Protein AF-A0A957H1N9-F1 (afdb_monomer_lite)

Foldseek 3Di:
DKKKWKWFAAPPDQDPVRVCCQCPNDPPDHRVQCVQFAWPDDDVVQKDKFFANWWDQPLVRCVPPPPCVFFVVVRPPPDDTTGMMMMGIPPIDTDGSPGDPTDTPGMTDGDDDD

Structure (mmCIF, N/CA/C/O backbone):
data_AF-A0A957H1N9-F1
#
_entry.id   AF-A0A957H1N9-F1
#
loop_
_atom_site.group_PDB
_atom_site.id
_atom_site.type_symbol
_atom_site.label_atom_id
_atom_site.label_alt_id
_atom_site.label_comp_id
_atom_site.label_asym_id
_atom_site.label_entity_id
_atom_site.label_seq_id
_atom_site.pdbx_PDB_ins_code
_atom_site.Cartn_x
_atom_site.Cartn_y
_atom_site.Cartn_z
_atom_site.occupancy
_atom_site.B_iso_or_equiv
_atom_site.auth_seq_id
_atom_site.auth_comp_id
_atom_site.auth_asym_id
_atom_site.auth_atom_id
_atom_site.pdbx_PDB_model_num
ATOM 1 N N . MET A 1 1 ? 20.200 1.270 -2.251 1.00 77.12 1 MET A N 1
ATOM 2 C CA . MET A 1 1 ? 19.318 1.437 -3.426 1.00 77.12 1 MET A CA 1
ATOM 3 C C . MET A 1 1 ? 17.919 1.582 -2.876 1.00 77.12 1 MET A C 1
ATOM 5 O O . MET A 1 1 ? 17.594 0.746 -2.038 1.00 77.12 1 MET A O 1
ATOM 9 N N . PRO A 1 2 ? 17.161 2.608 -3.295 1.00 89.75 2 PRO A N 1
ATOM 10 C CA . PRO A 1 2 ? 15.838 2.868 -2.749 1.00 89.75 2 PRO A CA 1
ATOM 11 C C . PRO A 1 2 ? 14.937 1.648 -2.935 1.00 89.75 2 PRO A C 1
ATOM 13 O O . PRO A 1 2 ? 15.051 0.902 -3.918 1.00 89.75 2 PRO A O 1
ATOM 16 N N . ALA A 1 3 ? 14.076 1.424 -1.953 1.00 92.44 3 ALA A N 1
ATOM 17 C CA . ALA A 1 3 ? 13.143 0.318 -1.952 1.00 92.44 3 ALA A CA 1
ATOM 18 C C . ALA A 1 3 ? 11.781 0.754 -1.420 1.00 92.44 3 ALA A C 1
ATOM 20 O O . ALA A 1 3 ? 11.688 1.589 -0.521 1.00 92.44 3 ALA A O 1
ATOM 21 N N . VAL A 1 4 ? 10.742 0.120 -1.953 1.00 94.69 4 VAL A N 1
ATOM 22 C CA . VAL A 1 4 ? 9.366 0.249 -1.480 1.00 94.69 4 VAL A CA 1
ATOM 23 C C . VAL A 1 4 ? 8.850 -1.124 -1.078 1.00 94.69 4 VAL A C 1
ATOM 25 O O . VAL A 1 4 ? 9.055 -2.114 -1.782 1.00 94.69 4 VAL A O 1
ATOM 28 N N . ASN A 1 5 ? 8.203 -1.198 0.076 1.00 94.31 5 ASN A N 1
ATOM 29 C CA . ASN A 1 5 ? 7.471 -2.380 0.505 1.00 94.31 5 ASN A CA 1
ATOM 30 C C . ASN A 1 5 ? 5.987 -2.127 0.269 1.00 94.31 5 ASN A C 1
ATOM 32 O O . ASN A 1 5 ? 5.483 -1.075 0.662 1.00 94.31 5 ASN A O 1
ATOM 36 N N . ILE A 1 6 ? 5.299 -3.067 -0.375 1.00 95.00 6 ILE A N 1
ATOM 37 C CA . ILE A 1 6 ? 3.908 -2.872 -0.793 1.00 95.00 6 ILE A CA 1
ATOM 38 C C . ILE A 1 6 ? 3.006 -3.863 -0.069 1.00 95.00 6 ILE A C 1
ATOM 40 O O . ILE A 1 6 ? 3.227 -5.076 -0.107 1.00 95.00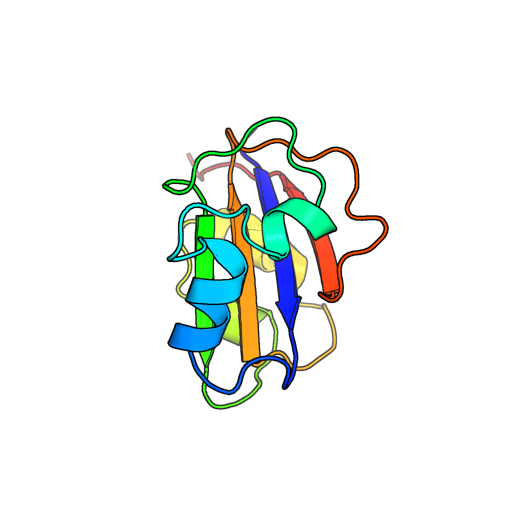 6 ILE A O 1
ATOM 44 N N . PHE A 1 7 ? 1.964 -3.329 0.554 1.00 95.75 7 PHE A N 1
ATOM 45 C CA . PHE A 1 7 ? 0.888 -4.083 1.178 1.00 95.75 7 PHE A CA 1
ATOM 46 C C . PHE A 1 7 ? -0.422 -3.745 0.483 1.00 95.75 7 PHE A C 1
ATOM 48 O O . PHE A 1 7 ? -0.685 -2.574 0.217 1.00 95.75 7 PHE A O 1
ATOM 55 N N . LEU A 1 8 ? -1.249 -4.750 0.219 1.00 96.38 8 LEU A N 1
ATOM 56 C CA . LEU A 1 8 ? -2.531 -4.586 -0.457 1.00 96.38 8 LEU A CA 1
ATOM 57 C C . LEU A 1 8 ? -3.682 -5.090 0.406 1.00 96.38 8 LEU A C 1
ATOM 59 O O . LEU A 1 8 ? -3.528 -6.012 1.211 1.00 96.38 8 LEU A O 1
ATOM 63 N N . ALA A 1 9 ? -4.857 -4.513 0.187 1.00 96.56 9 ALA A N 1
ATOM 64 C CA . ALA A 1 9 ? -6.107 -4.996 0.743 1.00 96.56 9 ALA A CA 1
ATOM 65 C C . ALA A 1 9 ? -7.191 -5.064 -0.336 1.00 96.56 9 ALA A C 1
ATOM 67 O O . ALA A 1 9 ? -7.154 -4.338 -1.329 1.00 96.56 9 ALA A O 1
ATOM 68 N N . HIS A 1 10 ? -8.153 -5.952 -0.107 1.00 95.62 10 HIS A N 1
ATOM 69 C CA . HIS A 1 10 ? -9.388 -6.039 -0.867 1.00 95.62 10 HIS A CA 1
ATOM 70 C C . HIS A 1 10 ? -10.552 -6.071 0.121 1.00 95.62 10 HIS A C 1
ATOM 72 O O . HIS A 1 10 ? -10.573 -6.929 1.005 1.00 95.62 10 HIS A O 1
ATOM 78 N N . GLN A 1 11 ? -11.486 -5.128 0.002 1.00 93.62 11 GLN A N 1
ATOM 79 C CA . GLN A 1 11 ? -12.711 -5.007 0.800 1.00 93.62 11 GLN A CA 1
ATOM 80 C C . GLN A 1 11 ? -12.483 -4.986 2.316 1.00 93.62 11 GLN A C 1
ATOM 82 O O . GLN A 1 11 ? -13.353 -5.347 3.108 1.00 93.62 11 GLN A O 1
ATOM 87 N N . ARG A 1 12 ? -11.294 -4.556 2.741 1.00 93.88 12 ARG A N 1
ATOM 88 C CA . ARG A 1 12 ? -10.932 -4.483 4.158 1.00 93.88 12 ARG A CA 1
ATOM 89 C C . ARG A 1 12 ? -11.362 -3.170 4.802 1.00 93.88 12 ARG A C 1
ATOM 91 O O . ARG A 1 12 ? -11.662 -3.139 5.995 1.00 93.88 12 ARG A O 1
ATOM 98 N N . PHE A 1 13 ? -11.310 -2.088 4.038 1.00 94.94 13 PHE A N 1
ATOM 99 C CA . PHE A 1 13 ? -11.584 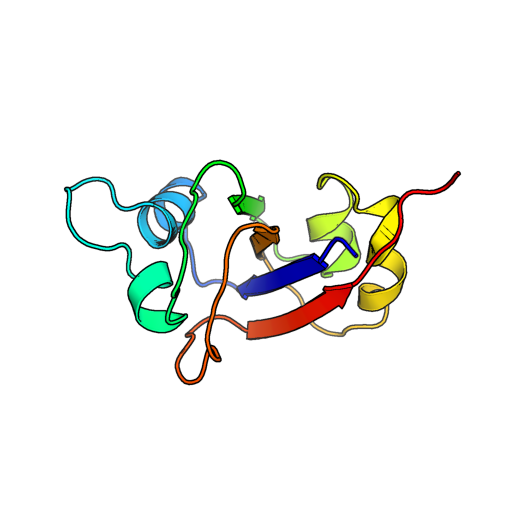-0.742 4.515 1.00 94.94 13 PHE A CA 1
ATOM 100 C C . PHE A 1 13 ? -12.825 -0.215 3.808 1.00 94.94 13 PHE A C 1
ATOM 102 O O . PHE A 1 13 ? -12.952 -0.337 2.595 1.00 94.94 13 PHE A O 1
ATOM 109 N N . ASP A 1 14 ? -13.733 0.382 4.570 1.00 94.00 14 ASP A N 1
ATOM 110 C CA . ASP A 1 14 ? -14.948 1.013 4.048 1.00 94.00 14 ASP A CA 1
ATOM 111 C C . ASP A 1 14 ? -14.702 2.445 3.542 1.00 94.00 14 ASP A C 1
ATOM 113 O O . ASP A 1 14 ? -15.567 3.053 2.914 1.00 94.00 14 ASP A O 1
ATOM 117 N N . SER A 1 15 ? -13.527 3.005 3.841 1.00 95.81 15 SER A N 1
ATOM 118 C CA . SER A 1 15 ? -13.189 4.397 3.580 1.00 95.81 15 SER A CA 1
ATOM 119 C C . SER A 1 15 ? -11.681 4.652 3.660 1.00 95.81 15 SER A C 1
ATOM 121 O O . SER A 1 15 ? -10.946 3.993 4.405 1.00 95.81 15 SER A O 1
ATOM 123 N N . ALA A 1 16 ? -11.228 5.709 2.979 1.00 94.75 16 ALA A N 1
ATOM 124 C CA . ALA A 1 16 ? -9.863 6.221 3.115 1.00 94.75 16 ALA A CA 1
ATOM 125 C C . ALA A 1 16 ? -9.538 6.626 4.566 1.00 94.75 16 ALA A C 1
ATOM 127 O O . ALA A 1 16 ? -8.410 6.462 5.028 1.00 94.75 16 ALA A O 1
ATOM 128 N N . THR A 1 17 ? -10.532 7.110 5.322 1.00 94.38 17 THR A N 1
ATOM 129 C CA . THR A 1 17 ? -10.377 7.439 6.746 1.00 94.38 17 THR A CA 1
ATOM 130 C C . THR A 1 17 ? -10.116 6.196 7.595 1.00 94.38 17 THR A C 1
ATOM 132 O O . THR A 1 17 ? -9.262 6.244 8.482 1.00 94.38 17 THR A O 1
ATOM 135 N N . ALA A 1 18 ? -10.805 5.080 7.336 1.00 93.69 18 ALA A N 1
ATOM 136 C CA . ALA A 1 18 ? -10.553 3.823 8.040 1.00 93.69 18 ALA A CA 1
ATOM 137 C C . ALA A 1 18 ? -9.143 3.287 7.754 1.00 93.69 18 ALA A C 1
ATOM 139 O O . ALA A 1 18 ? -8.438 2.905 8.691 1.00 93.69 18 ALA A O 1
ATOM 140 N N . LEU A 1 19 ? -8.700 3.341 6.492 1.00 95.12 19 LEU A N 1
ATOM 141 C CA . LEU A 1 19 ? -7.324 3.012 6.110 1.00 95.12 19 LEU A CA 1
ATOM 142 C C . LEU A 1 19 ? -6.311 3.911 6.835 1.00 95.12 19 LEU A C 1
ATOM 144 O O . LEU A 1 19 ? -5.365 3.418 7.441 1.00 95.12 19 LEU A O 1
ATOM 148 N N . ASN A 1 20 ? -6.527 5.227 6.840 1.00 93.88 20 ASN A N 1
ATOM 149 C CA . ASN A 1 20 ? -5.625 6.169 7.499 1.00 93.88 20 ASN A CA 1
ATOM 150 C C . ASN A 1 20 ? -5.496 5.890 9.010 1.00 93.88 20 ASN A C 1
ATOM 152 O O . ASN A 1 20 ? -4.382 5.806 9.528 1.00 93.88 20 ASN A O 1
ATOM 156 N N . ARG A 1 21 ? -6.615 5.644 9.707 1.00 92.44 21 ARG A N 1
ATOM 157 C CA . ARG A 1 21 ? -6.608 5.277 11.137 1.00 92.44 21 ARG A CA 1
ATOM 158 C C . ARG A 1 21 ? -5.871 3.970 11.400 1.00 92.44 21 ARG A C 1
ATOM 160 O O . ARG A 1 21 ? -5.193 3.851 12.419 1.00 92.44 21 ARG A O 1
ATOM 167 N N . PHE A 1 22 ? -6.000 3.003 10.495 1.00 92.44 22 PHE A N 1
ATOM 168 C CA . PHE A 1 22 ? -5.294 1.730 10.585 1.00 92.44 22 PHE A CA 1
ATOM 169 C C . PHE A 1 22 ? -3.767 1.899 10.505 1.00 92.44 22 PHE A C 1
ATOM 171 O O . PHE A 1 22 ? -3.054 1.171 11.200 1.00 92.44 22 PHE A O 1
ATOM 178 N N . VAL A 1 23 ? -3.282 2.867 9.715 1.00 92.50 23 VAL A N 1
ATOM 179 C CA . VAL A 1 23 ? -1.848 3.117 9.479 1.00 92.50 23 VAL A CA 1
ATOM 180 C C . VAL A 1 23 ? -1.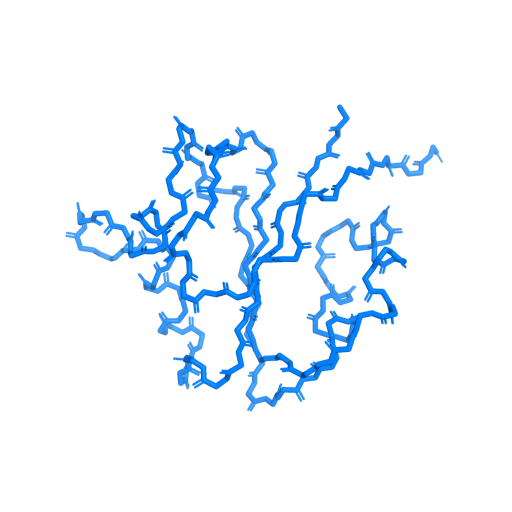210 4.063 10.491 1.00 92.50 23 VAL A C 1
ATOM 182 O O . VAL A 1 23 ? -0.128 3.759 10.985 1.00 92.50 23 VAL A O 1
ATOM 185 N N . PHE A 1 24 ? -1.850 5.189 10.811 1.00 90.38 24 PHE A N 1
ATOM 186 C CA . PHE A 1 24 ? -1.189 6.272 11.552 1.00 90.38 24 PHE A CA 1
ATOM 187 C C . PHE A 1 24 ? -1.633 6.418 13.005 1.00 90.38 24 PHE A C 1
ATOM 189 O O . PHE A 1 24 ? -0.896 7.008 13.785 1.00 90.38 24 PHE A O 1
ATOM 196 N N . SER A 1 25 ? -2.762 5.816 13.399 1.00 79.25 25 SER A N 1
ATOM 197 C CA . SER A 1 25 ? -3.416 6.031 14.698 1.00 79.25 25 SER A CA 1
ATOM 198 C C . SER A 1 25 ? -3.744 7.498 14.992 1.00 79.25 25 SER A C 1
ATOM 200 O O . SER A 1 25 ? -2.978 8.420 14.749 1.00 79.25 25 SER A O 1
ATOM 202 N N . THR A 1 26 ? -4.913 7.745 15.572 1.00 69.00 26 THR A N 1
ATOM 203 C CA .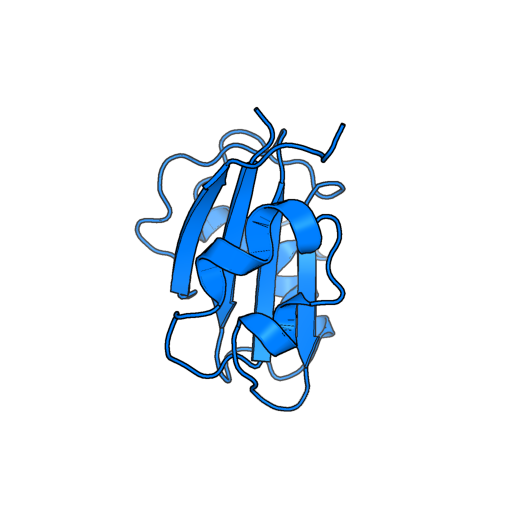 THR A 1 26 ? -5.357 9.110 15.904 1.00 69.00 26 THR A CA 1
ATOM 204 C C . THR A 1 26 ? -5.295 9.410 17.401 1.00 69.00 26 THR A C 1
ATOM 206 O O . THR A 1 26 ? -5.578 10.530 17.812 1.00 69.00 26 THR A O 1
ATOM 209 N N . ASN A 1 27 ? -4.946 8.416 18.230 1.00 71.25 27 ASN A N 1
ATOM 210 C CA . ASN A 1 27 ? -5.237 8.440 19.671 1.00 71.25 27 ASN A CA 1
ATOM 211 C C . ASN A 1 27 ? -3.996 8.186 20.550 1.00 71.25 27 ASN A C 1
ATOM 213 O O . ASN A 1 27 ? -4.130 7.754 21.693 1.00 71.25 27 ASN A O 1
ATOM 217 N N . GLY A 1 28 ? -2.785 8.360 20.011 1.00 61.69 28 GLY A N 1
ATOM 218 C CA . GLY A 1 28 ? -1.529 8.130 20.744 1.00 61.69 28 GLY A CA 1
ATOM 219 C C . GLY A 1 28 ? -1.202 6.658 21.047 1.00 61.69 28 GLY A C 1
ATOM 220 O O . GLY A 1 28 ? -0.164 6.374 21.634 1.00 61.69 28 GLY A O 1
ATOM 221 N N . GLN A 1 29 ? -2.056 5.716 20.639 1.00 71.19 29 GLN A N 1
ATOM 222 C CA . GLN A 1 29 ? -1.759 4.279 20.647 1.00 71.19 29 GLN A CA 1
ATOM 223 C C . GLN A 1 29 ? -1.021 3.883 19.362 1.00 71.19 29 GLN A C 1
ATOM 225 O O . GLN A 1 29 ? -1.281 4.500 18.329 1.00 71.19 29 GLN A O 1
ATOM 230 N N . PRO A 1 30 ? -0.155 2.855 19.361 1.00 71.88 30 PRO A N 1
ATOM 231 C CA . PRO A 1 30 ? 0.429 2.342 18.125 1.00 71.88 30 PRO A CA 1
ATOM 232 C C . PRO A 1 30 ? -0.668 1.923 17.143 1.00 71.88 30 PRO A C 1
ATOM 234 O O . PRO A 1 30 ? -1.619 1.234 17.519 1.00 71.88 30 PRO A O 1
ATOM 237 N N . ALA A 1 31 ? -0.553 2.344 15.885 1.00 85.00 31 ALA A N 1
ATOM 238 C CA . ALA A 1 31 ? -1.501 1.944 14.857 1.00 85.00 31 ALA A CA 1
ATOM 239 C C . ALA A 1 31 ? -1.446 0.428 14.638 1.00 85.00 31 ALA A C 1
ATOM 241 O O . ALA A 1 31 ? -0.387 -0.190 14.761 1.00 85.00 31 ALA A O 1
ATOM 242 N N . ARG A 1 32 ? -2.576 -0.184 14.274 1.00 88.25 32 ARG A N 1
ATOM 243 C CA . ARG A 1 32 ? -2.644 -1.639 14.083 1.00 88.25 32 ARG A CA 1
ATOM 244 C C . ARG A 1 32 ? -1.672 -2.116 12.999 1.00 88.25 32 ARG A C 1
ATOM 246 O O . ARG A 1 32 ? -1.064 -3.168 13.152 1.00 88.25 32 ARG A O 1
ATOM 253 N N . PHE A 1 33 ? -1.454 -1.309 11.960 1.00 90.06 33 PHE A N 1
ATOM 254 C CA . PHE A 1 33 ? -0.442 -1.587 10.944 1.00 90.06 33 PHE A CA 1
ATOM 255 C C . PHE A 1 33 ? 0.967 -1.752 11.532 1.00 90.06 33 PHE A C 1
ATOM 257 O O . PHE A 1 33 ? 1.670 -2.697 11.185 1.00 90.06 33 PHE A O 1
ATOM 264 N N . LEU A 1 34 ? 1.362 -0.881 12.469 1.00 87.00 34 LEU A N 1
ATOM 265 C CA . LEU A 1 34 ? 2.678 -0.939 13.112 1.00 87.00 34 LEU A CA 1
ATOM 266 C C . LEU A 1 34 ? 2.885 -2.239 13.885 1.00 87.00 34 LEU A C 1
ATOM 268 O O . LEU A 1 34 ? 3.962 -2.831 13.830 1.00 87.00 34 LEU A O 1
ATOM 272 N N . GLN A 1 35 ? 1.838 -2.675 14.586 1.00 85.38 35 GLN A N 1
ATOM 273 C CA . GLN A 1 35 ? 1.839 -3.905 15.373 1.00 85.38 35 GLN A CA 1
ATOM 274 C C . GLN A 1 35 ? 1.927 -5.145 14.480 1.00 85.38 35 GLN A C 1
ATOM 276 O O . GLN A 1 35 ? 2.657 -6.077 14.796 1.00 85.38 35 GLN A O 1
ATOM 281 N N . GLU A 1 36 ? 1.201 -5.147 13.362 1.00 88.25 36 GLU A N 1
ATOM 282 C CA . GLU A 1 36 ? 1.138 -6.287 12.443 1.00 88.25 36 GLU A CA 1
ATOM 283 C C . GLU A 1 36 ? 2.414 -6.472 11.611 1.00 88.25 36 GLU A C 1
ATOM 285 O O . GLU A 1 36 ? 2.756 -7.593 11.235 1.00 88.25 36 GLU A O 1
ATOM 290 N N . VAL A 1 37 ? 3.101 -5.376 11.294 1.00 87.12 37 VAL A N 1
ATOM 291 C CA . VAL A 1 37 ? 4.236 -5.381 10.362 1.00 87.12 37 VAL A CA 1
ATOM 292 C C . VAL A 1 37 ? 5.594 -5.428 11.069 1.00 87.12 37 VAL A C 1
ATOM 294 O O . VAL A 1 37 ? 6.583 -5.830 10.458 1.00 87.12 37 VAL A O 1
ATOM 297 N N . GLY A 1 38 ? 5.659 -5.069 12.356 1.00 86.44 38 GLY A N 1
ATOM 298 C CA . GLY A 1 38 ? 6.888 -5.182 13.145 1.00 86.44 38 GLY A CA 1
ATOM 299 C C . GLY A 1 38 ? 7.973 -4.202 12.693 1.00 86.44 38 GLY A C 1
ATOM 300 O O . GLY A 1 38 ? 9.085 -4.601 12.333 1.00 86.44 38 GLY A O 1
ATOM 301 N N . PHE A 1 39 ? 7.645 -2.907 12.683 1.00 87.00 39 PHE A N 1
ATOM 302 C CA . PHE A 1 39 ? 8.603 -1.853 12.348 1.00 87.00 39 PHE A CA 1
ATOM 303 C C . PHE A 1 39 ? 9.719 -1.751 13.396 1.00 87.00 39 PHE A C 1
ATOM 305 O O . PHE A 1 39 ? 9.455 -1.639 14.592 1.00 87.00 39 PHE A O 1
ATOM 312 N N . THR A 1 40 ? 10.968 -1.709 12.938 1.00 88.00 40 THR A N 1
ATOM 313 C CA . THR A 1 40 ? 12.141 -1.359 13.762 1.00 88.00 40 THR A CA 1
ATOM 314 C C . THR A 1 40 ? 12.502 0.114 13.635 1.00 88.00 40 THR A C 1
ATOM 316 O O . THR A 1 40 ? 13.098 0.689 14.545 1.00 88.00 40 THR A O 1
ATOM 319 N N . ARG A 1 41 ? 12.117 0.743 12.520 1.00 89.50 41 ARG A N 1
ATOM 320 C CA . ARG A 1 41 ? 12.203 2.186 12.302 1.00 89.50 41 ARG A CA 1
ATOM 321 C C . ARG A 1 41 ? 10.956 2.647 11.569 1.00 89.50 41 ARG A C 1
ATOM 323 O O . ARG A 1 41 ? 10.677 2.134 10.489 1.00 89.50 41 ARG A O 1
ATOM 330 N N . PHE A 1 42 ? 10.258 3.614 12.155 1.00 90.19 42 PHE A N 1
ATOM 331 C CA . PHE A 1 42 ? 9.034 4.185 11.611 1.00 90.19 42 PHE A CA 1
ATOM 332 C C . PHE A 1 42 ? 9.173 5.691 11.395 1.00 90.19 42 PHE A C 1
ATOM 334 O O . PHE A 1 42 ? 9.560 6.422 12.306 1.00 90.19 42 PHE A O 1
ATOM 341 N N . ASP A 1 43 ? 8.827 6.123 10.194 1.00 91.12 43 ASP A N 1
ATOM 342 C CA . ASP A 1 43 ? 8.746 7.496 9.739 1.00 91.12 43 ASP A CA 1
ATOM 343 C C . ASP A 1 43 ? 7.463 7.634 8.893 1.00 91.12 43 ASP A C 1
ATOM 345 O O . ASP A 1 43 ? 7.393 7.076 7.786 1.00 91.12 43 ASP A O 1
ATOM 349 N N . PRO A 1 44 ? 6.425 8.316 9.415 1.00 91.06 44 PRO A N 1
ATOM 350 C CA . PRO A 1 44 ? 5.132 8.415 8.752 1.00 91.06 44 PRO A CA 1
ATOM 351 C C . PRO A 1 44 ? 5.174 9.244 7.464 1.00 91.06 44 PRO A C 1
ATOM 353 O O . PRO A 1 44 ? 4.314 9.044 6.611 1.00 91.06 44 PRO A O 1
ATOM 356 N N . GLU A 1 45 ? 6.162 10.129 7.286 1.00 92.06 45 GLU A N 1
ATOM 357 C CA . GLU A 1 45 ? 6.310 10.930 6.060 1.00 92.06 45 GLU A CA 1
ATOM 358 C C . GLU A 1 45 ? 6.723 10.065 4.860 1.00 92.06 45 GLU A C 1
ATOM 360 O O . GLU A 1 45 ? 6.503 10.435 3.710 1.00 92.06 45 GLU A O 1
ATOM 365 N N . HIS A 1 46 ? 7.264 8.874 5.129 1.00 94.06 46 HIS A N 1
ATOM 366 C CA . HIS A 1 46 ? 7.713 7.907 4.128 1.00 94.06 46 HIS A CA 1
ATOM 367 C C . HIS A 1 46 ? 6.716 6.752 3.942 1.00 94.06 46 HIS A C 1
ATOM 369 O O . HIS A 1 46 ? 7.085 5.646 3.528 1.00 94.06 46 HIS A O 1
ATOM 375 N N . ILE A 1 47 ? 5.443 6.994 4.267 1.00 94.44 47 ILE A N 1
ATOM 376 C CA . ILE A 1 47 ? 4.346 6.056 4.047 1.00 94.44 47 ILE A CA 1
ATOM 377 C C . ILE A 1 47 ? 3.283 6.713 3.181 1.00 94.44 47 ILE A C 1
ATOM 379 O O . ILE A 1 47 ? 2.707 7.736 3.539 1.00 94.44 47 ILE A O 1
ATOM 383 N N . GLN A 1 48 ? 2.966 6.058 2.071 1.00 95.81 48 GLN A N 1
ATOM 384 C CA . GLN A 1 48 ? 1.866 6.444 1.201 1.00 95.81 48 GLN A CA 1
ATOM 385 C C . GLN A 1 48 ? 0.724 5.445 1.356 1.00 95.81 48 GLN A C 1
ATOM 387 O O . GLN A 1 48 ? 0.938 4.233 1.357 1.00 95.81 48 GLN A O 1
ATOM 392 N N . ILE A 1 49 ? -0.502 5.955 1.435 1.00 96.62 49 ILE A N 1
ATOM 393 C CA . ILE A 1 49 ? -1.714 5.139 1.375 1.00 96.62 49 ILE A CA 1
ATOM 394 C C . ILE A 1 49 ? -2.482 5.452 0.094 1.00 96.62 49 ILE A C 1
ATOM 396 O O . ILE A 1 49 ? -2.520 6.600 -0.349 1.00 96.62 49 ILE A O 1
ATOM 400 N N . VAL A 1 50 ? -3.094 4.433 -0.495 1.00 97.38 50 VAL A N 1
ATOM 401 C CA . VAL A 1 50 ? -3.987 4.555 -1.649 1.00 97.38 50 VAL A CA 1
ATOM 402 C C . VAL A 1 50 ? -5.285 3.845 -1.306 1.00 97.38 50 VAL A C 1
ATOM 404 O O . VAL A 1 50 ? -5.255 2.756 -0.735 1.00 97.38 50 VAL A O 1
ATOM 407 N N . PHE A 1 51 ? -6.416 4.466 -1.628 1.00 97.19 51 PHE A N 1
ATOM 408 C CA . PHE A 1 51 ? -7.741 3.889 -1.438 1.00 97.19 51 PHE A CA 1
ATOM 409 C C . PHE A 1 51 ? -8.640 4.267 -2.612 1.00 97.19 51 PHE A C 1
ATOM 411 O O . PHE A 1 51 ? -8.819 5.453 -2.883 1.00 97.19 51 PHE A O 1
ATOM 418 N N . ASN A 1 52 ? -9.254 3.264 -3.231 1.00 96.19 52 ASN A N 1
ATOM 419 C CA . ASN A 1 52 ? -10.278 3.410 -4.253 1.00 96.19 52 ASN A CA 1
ATOM 420 C C . ASN A 1 52 ? -11.588 2.796 -3.756 1.00 96.19 52 ASN A C 1
ATOM 422 O O . ASN A 1 52 ? -11.607 1.790 -3.058 1.00 96.19 52 ASN A O 1
ATOM 426 N N . THR A 1 53 ? -12.719 3.374 -4.157 1.00 93.31 53 THR A N 1
ATOM 427 C CA . THR A 1 53 ? -14.048 2.814 -3.847 1.00 93.31 53 THR A CA 1
ATOM 428 C C . THR A 1 53 ? -14.367 1.554 -4.652 1.00 93.31 53 THR A C 1
ATOM 430 O O . THR A 1 53 ? -15.324 0.845 -4.344 1.00 93.31 53 THR A O 1
ATOM 433 N N . LYS A 1 54 ? -13.577 1.275 -5.690 1.00 94.38 54 LYS A N 1
ATOM 434 C CA . LYS A 1 54 ? -13.663 0.088 -6.530 1.00 94.38 54 LYS A CA 1
ATOM 435 C C . LYS A 1 54 ? -12.311 -0.616 -6.522 1.00 94.38 54 LYS A C 1
ATOM 437 O O . LYS A 1 54 ? -11.274 0.036 -6.575 1.00 94.38 54 LYS A O 1
ATOM 442 N N . ALA A 1 55 ? -12.343 -1.943 -6.468 1.00 95.19 55 ALA A N 1
ATOM 443 C CA . ALA A 1 55 ? -11.139 -2.747 -6.587 1.00 95.19 55 ALA A CA 1
ATOM 444 C C . ALA A 1 55 ? -10.664 -2.810 -8.045 1.00 95.19 55 ALA A C 1
ATOM 446 O O . ALA A 1 55 ? -11.454 -3.117 -8.942 1.00 95.19 55 ALA A O 1
ATOM 447 N N . ASP A 1 56 ? -9.369 -2.588 -8.249 1.00 96.00 56 ASP A N 1
ATOM 448 C CA . ASP A 1 56 ? -8.698 -2.602 -9.547 1.00 96.00 56 ASP A CA 1
ATOM 449 C C . ASP A 1 56 ? -7.445 -3.490 -9.498 1.00 96.00 56 ASP A C 1
ATOM 451 O O . ASP A 1 56 ? -7.056 -4.002 -8.444 1.00 96.00 56 ASP A O 1
ATOM 455 N N . SER A 1 57 ? -6.808 -3.719 -10.649 1.00 95.81 57 SER A N 1
ATOM 456 C CA . SER A 1 57 ? -5.511 -4.406 -10.669 1.00 95.81 57 SER A CA 1
ATOM 457 C C . SER A 1 57 ? -4.463 -3.599 -9.893 1.00 95.81 57 SER A C 1
ATOM 459 O O . SER A 1 57 ? -4.547 -2.373 -9.830 1.00 95.81 57 SER A O 1
ATOM 461 N N . ILE A 1 58 ? -3.433 -4.262 -9.355 1.00 95.38 58 ILE A N 1
ATOM 462 C CA . ILE A 1 58 ? -2.356 -3.562 -8.632 1.00 95.38 58 ILE A CA 1
ATOM 463 C C . ILE A 1 58 ? -1.690 -2.472 -9.485 1.00 95.38 58 ILE A C 1
ATOM 465 O O . ILE A 1 58 ? -1.281 -1.442 -8.961 1.00 95.38 58 ILE A O 1
ATOM 469 N N . TYR A 1 59 ? -1.594 -2.688 -10.799 1.00 95.06 59 TYR A N 1
ATOM 470 C CA . TYR A 1 59 ? -0.994 -1.723 -11.712 1.00 95.06 59 TYR A CA 1
ATOM 471 C C . TYR A 1 59 ? -1.833 -0.443 -11.780 1.00 95.06 59 TYR A C 1
ATOM 473 O O . TYR A 1 59 ? -1.311 0.638 -11.544 1.00 95.06 59 TYR A O 1
ATOM 481 N N . GLU A 1 60 ? -3.136 -0.582 -12.029 1.00 95.50 60 GLU A N 1
ATOM 482 C CA . GLU A 1 60 ? -4.068 0.551 -12.116 1.00 95.50 60 GLU A CA 1
ATOM 483 C C . GLU A 1 60 ? -4.220 1.277 -10.775 1.00 95.50 60 GLU A C 1
ATOM 485 O O . GLU A 1 60 ? -4.276 2.503 -10.744 1.00 95.50 60 GLU A O 1
ATOM 490 N N . LEU A 1 61 ? -4.232 0.534 -9.662 1.00 96.56 61 LEU A N 1
ATOM 491 C CA . LEU A 1 61 ? -4.328 1.102 -8.317 1.00 96.56 61 LEU A CA 1
ATOM 492 C C . LEU A 1 61 ? -3.122 1.989 -7.975 1.00 96.56 61 LEU A C 1
ATOM 494 O O . LEU A 1 61 ? -3.267 2.974 -7.259 1.00 96.56 61 LEU A O 1
ATOM 498 N N . LEU A 1 62 ? -1.924 1.621 -8.438 1.00 96.25 62 LEU A N 1
ATOM 499 C CA . LEU A 1 62 ? -0.674 2.255 -8.015 1.00 96.25 62 LEU A CA 1
ATOM 500 C C . LEU A 1 62 ? -0.067 3.200 -9.058 1.00 96.25 62 LEU A C 1
ATOM 502 O O . LEU A 1 62 ? 0.938 3.837 -8.748 1.00 96.25 62 LEU A O 1
ATOM 506 N N . GLN A 1 63 ? -0.637 3.310 -10.261 1.00 95.12 63 GLN A N 1
ATOM 507 C CA . GLN A 1 63 ? -0.005 4.024 -11.379 1.00 95.12 63 GLN A CA 1
ATOM 508 C C . GLN A 1 63 ? 0.310 5.500 -11.102 1.00 95.12 63 GLN A C 1
ATOM 510 O O . GLN A 1 63 ? 1.297 6.019 -11.619 1.00 95.12 63 GLN A O 1
ATOM 515 N N . ASP A 1 64 ? -0.481 6.137 -10.237 1.00 94.38 64 ASP A N 1
ATOM 516 C CA . ASP A 1 64 ? -0.324 7.543 -9.854 1.00 94.38 64 ASP A CA 1
ATOM 517 C C . ASP A 1 64 ? 0.554 7.738 -8.605 1.00 94.38 64 ASP A C 1
ATOM 519 O O . ASP A 1 64 ? 0.729 8.859 -8.123 1.00 94.38 64 ASP A O 1
ATOM 523 N N . THR A 1 65 ? 1.106 6.659 -8.037 1.00 93.69 65 THR A N 1
ATOM 524 C CA . THR A 1 65 ? 1.979 6.760 -6.861 1.00 93.69 65 THR A CA 1
ATOM 525 C C . THR A 1 65 ? 3.370 7.287 -7.228 1.00 93.69 65 THR A C 1
ATOM 527 O O . THR A 1 65 ? 3.854 7.062 -8.345 1.00 93.69 65 THR A O 1
ATOM 530 N N . PRO A 1 66 ? 4.055 7.972 -6.291 1.00 89.00 66 PRO 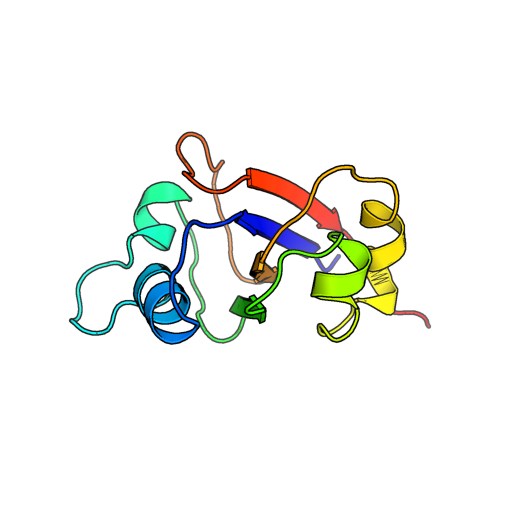A N 1
ATOM 531 C CA . PRO A 1 66 ? 5.429 8.405 -6.500 1.00 89.00 66 PRO A CA 1
ATOM 532 C C . PRO A 1 66 ? 6.332 7.252 -6.942 1.00 89.00 66 PRO A C 1
ATOM 534 O O . PRO A 1 66 ? 6.196 6.117 -6.486 1.00 89.00 66 PRO A O 1
ATOM 537 N N . ASP A 1 67 ? 7.256 7.553 -7.850 1.00 88.94 67 ASP A N 1
ATOM 538 C CA . ASP A 1 67 ? 8.244 6.610 -8.379 1.00 88.94 67 ASP A CA 1
ATOM 539 C C . ASP A 1 67 ? 7.666 5.352 -9.041 1.00 88.94 67 ASP A C 1
ATOM 541 O O . ASP A 1 67 ? 8.427 4.434 -9.347 1.00 88.94 67 ASP A O 1
ATOM 545 N N . PHE A 1 68 ? 6.356 5.284 -9.320 1.00 93.06 68 PHE A N 1
ATOM 546 C CA . PHE A 1 68 ? 5.750 4.102 -9.935 1.00 93.06 68 PHE A CA 1
ATOM 547 C C . PHE A 1 68 ? 6.446 3.714 -11.245 1.00 93.06 68 PHE A C 1
ATOM 549 O O . PHE A 1 68 ? 6.666 2.538 -11.516 1.00 93.06 68 PHE A O 1
ATOM 556 N N . HIS A 1 69 ? 6.901 4.687 -12.035 1.00 91.50 69 HIS A N 1
ATOM 557 C CA . HIS A 1 69 ? 7.676 4.437 -13.252 1.00 91.50 69 HIS A CA 1
ATOM 558 C C . HIS A 1 69 ? 8.998 3.671 -13.006 1.00 91.50 69 HIS A C 1
ATOM 560 O O . HIS A 1 69 ? 9.464 2.959 -13.895 1.00 91.50 69 HIS A O 1
ATOM 566 N N . CYS A 1 70 ? 9.579 3.747 -11.804 1.00 91.06 70 CYS A N 1
ATOM 567 C CA . CYS A 1 70 ? 10.824 3.068 -11.433 1.00 91.06 70 CYS A CA 1
ATOM 568 C C . CYS A 1 70 ? 10.633 1.583 -11.074 1.00 91.06 70 CYS A C 1
ATOM 570 O O . CYS A 1 70 ? 11.581 0.796 -11.170 1.00 91.06 70 CYS A O 1
ATOM 572 N N . TRP A 1 71 ? 9.439 1.176 -10.625 1.00 91.88 71 TRP A N 1
ATOM 573 C CA . TRP A 1 71 ? 9.201 -0.178 -10.093 1.00 91.88 71 TRP A CA 1
ATOM 574 C C . TRP A 1 71 ? 7.893 -0.845 -10.536 1.00 91.88 71 TRP A C 1
ATOM 576 O O . TRP A 1 71 ? 7.769 -2.062 -10.402 1.00 91.88 71 TRP A O 1
ATOM 586 N N . GLY A 1 72 ? 6.948 -0.112 -11.119 1.00 91.75 72 GLY A N 1
ATOM 587 C CA . GLY A 1 72 ? 5.608 -0.575 -11.491 1.00 91.75 72 GLY A CA 1
ATOM 588 C C . GLY A 1 72 ? 5.604 -1.749 -12.474 1.00 91.75 72 GLY A C 1
ATOM 589 O O . GLY A 1 72 ? 4.741 -2.627 -12.410 1.00 91.75 72 GLY A O 1
ATOM 590 N N . TYR A 1 73 ? 6.633 -1.867 -13.321 1.00 92.38 73 TYR A N 1
ATOM 591 C CA . TYR A 1 73 ? 6.800 -3.026 -14.206 1.00 92.38 73 TYR A CA 1
ATOM 592 C C . TYR A 1 73 ? 6.913 -4.354 -13.437 1.00 92.38 73 TYR A C 1
ATOM 594 O O . TYR A 1 73 ? 6.512 -5.393 -13.957 1.00 92.38 73 TYR A O 1
ATOM 602 N N . LYS A 1 74 ? 7.417 -4.333 -12.193 1.00 92.81 74 LYS A N 1
ATOM 603 C CA . LYS A 1 74 ? 7.576 -5.531 -11.354 1.00 92.81 74 LYS A CA 1
ATOM 604 C C . LYS A 1 74 ? 6.247 -6.085 -10.850 1.00 92.81 74 LYS A C 1
ATOM 606 O O . LYS A 1 74 ? 6.190 -7.256 -10.494 1.00 92.81 74 LYS A O 1
ATOM 611 N N . VAL A 1 75 ? 5.195 -5.266 -10.825 1.00 92.31 75 VAL A N 1
ATOM 612 C CA . VAL A 1 75 ? 3.871 -5.663 -10.324 1.00 92.31 75 VAL A CA 1
ATOM 613 C C . VAL A 1 75 ? 2.834 -5.856 -11.426 1.00 92.31 75 VAL A C 1
ATOM 615 O O . VAL A 1 75 ? 1.772 -6.413 -11.174 1.00 92.31 75 VAL A O 1
ATOM 618 N N . ARG A 1 76 ? 3.148 -5.470 -12.669 1.00 89.62 76 ARG A N 1
ATOM 619 C CA . ARG A 1 76 ? 2.216 -5.496 -13.810 1.00 89.62 76 ARG A CA 1
ATOM 620 C C . ARG A 1 76 ? 1.566 -6.860 -14.075 1.00 89.62 76 ARG A C 1
ATOM 622 O O . ARG A 1 76 ? 0.458 -6.914 -14.593 1.00 89.62 76 ARG A O 1
ATOM 629 N N . HIS A 1 77 ? 2.255 -7.951 -13.749 1.00 88.44 77 HIS A N 1
ATOM 630 C CA . HIS A 1 77 ? 1.782 -9.318 -13.996 1.00 88.44 77 HIS A CA 1
ATOM 631 C C . HIS A 1 77 ? 1.123 -9.978 -12.779 1.00 88.44 77 HIS A C 1
ATOM 633 O O . HIS A 1 77 ? 0.722 -11.137 -12.859 1.00 88.44 77 HIS A O 1
ATOM 639 N N . MET A 1 78 ? 1.038 -9.282 -11.644 1.00 91.12 78 MET A N 1
ATOM 640 C CA . MET A 1 78 ? 0.448 -9.851 -10.437 1.00 91.12 78 MET A CA 1
ATOM 641 C C . MET A 1 78 ? -1.074 -9.906 -10.564 1.00 91.12 78 MET A C 1
ATOM 643 O O . MET A 1 78 ? -1.720 -8.928 -10.935 1.00 91.12 78 MET A O 1
ATOM 647 N N . ALA A 1 79 ? -1.639 -11.068 -10.247 1.00 90.25 79 ALA A N 1
ATOM 648 C CA . ALA A 1 79 ? -3.077 -11.285 -10.265 1.00 90.25 79 ALA A CA 1
ATOM 649 C C . ALA A 1 79 ? -3.757 -10.735 -8.998 1.00 90.25 79 ALA A C 1
ATOM 651 O O . ALA A 1 79 ? -3.139 -10.596 -7.938 1.00 90.25 79 ALA A O 1
ATOM 652 N N . GLY A 1 80 ? -5.060 -10.482 -9.111 1.00 93.06 80 GLY A N 1
ATOM 653 C CA . GLY A 1 80 ? -5.912 -10.021 -8.016 1.00 93.06 80 GLY A CA 1
ATOM 654 C C . GLY A 1 80 ? -6.458 -8.615 -8.238 1.00 93.06 80 GLY A C 1
ATOM 655 O O . GLY A 1 80 ? -5.958 -7.856 -9.070 1.00 93.06 80 GLY A O 1
ATOM 656 N N . LEU A 1 81 ? -7.514 -8.301 -7.492 1.00 96.12 81 LEU A N 1
ATOM 657 C CA . LEU A 1 81 ? -8.118 -6.977 -7.441 1.00 96.12 81 LEU A CA 1
ATOM 658 C C . LEU A 1 81 ? -7.984 -6.437 -6.024 1.00 96.12 81 LEU A C 1
ATOM 660 O O . LEU A 1 81 ? -8.255 -7.151 -5.061 1.00 96.12 81 LEU A O 1
ATOM 664 N N . TYR A 1 82 ? -7.594 -5.177 -5.910 1.00 97.25 82 TYR A N 1
ATOM 665 C CA . TYR A 1 82 ? -7.302 -4.518 -4.647 1.00 97.25 82 TYR A CA 1
ATOM 666 C C . TYR A 1 82 ? -7.909 -3.121 -4.672 1.00 97.25 82 TYR A C 1
ATOM 668 O O . TYR A 1 82 ? -7.919 -2.458 -5.706 1.00 97.25 82 TYR A O 1
ATOM 676 N N . ASP A 1 83 ? -8.453 -2.694 -3.543 1.00 97.19 83 ASP A N 1
ATOM 677 C CA . ASP A 1 83 ? -9.064 -1.373 -3.372 1.00 97.19 83 ASP A CA 1
ATOM 678 C C . ASP A 1 83 ? -8.263 -0.483 -2.420 1.00 97.19 83 ASP A C 1
ATOM 680 O O . ASP A 1 83 ? -8.515 0.716 -2.331 1.00 97.19 83 ASP A O 1
ATOM 684 N N . ALA A 1 84 ? -7.257 -1.036 -1.742 1.00 97.75 84 ALA A N 1
ATOM 685 C CA . ALA A 1 84 ? -6.357 -0.269 -0.903 1.00 97.75 84 ALA A CA 1
ATOM 686 C C . ALA A 1 84 ? -4.918 -0.765 -1.005 1.00 97.75 84 ALA A C 1
ATOM 688 O O . ALA A 1 84 ? -4.657 -1.963 -1.146 1.00 97.75 84 ALA A O 1
ATOM 689 N N . ALA A 1 85 ? -3.980 0.165 -0.857 1.00 97.38 85 ALA A N 1
ATOM 690 C CA . ALA A 1 85 ? -2.565 -0.134 -0.752 1.00 97.38 85 ALA A CA 1
ATOM 691 C C . ALA A 1 85 ? -1.875 0.738 0.296 1.00 97.38 85 ALA A C 1
ATOM 693 O O . ALA A 1 85 ? -2.264 1.881 0.542 1.00 97.38 85 ALA A O 1
ATOM 694 N N . ILE A 1 86 ? -0.820 0.188 0.888 1.00 96.44 86 ILE A N 1
ATOM 695 C CA . ILE A 1 86 ? 0.121 0.906 1.741 1.00 96.44 86 ILE A CA 1
ATOM 696 C C . ILE A 1 86 ? 1.512 0.674 1.168 1.00 96.44 86 ILE A C 1
ATOM 698 O O . ILE A 1 86 ? 1.957 -0.469 1.032 1.00 96.44 86 ILE A O 1
ATOM 702 N N . LEU A 1 87 ? 2.187 1.765 0.832 1.00 96.12 87 LEU A N 1
ATOM 703 C CA . LEU A 1 87 ? 3.547 1.775 0.331 1.00 96.12 87 LEU A CA 1
ATOM 704 C C . LEU A 1 87 ? 4.442 2.325 1.433 1.00 96.12 87 LEU A C 1
ATOM 706 O O . LEU A 1 87 ? 4.221 3.424 1.939 1.00 96.12 87 LEU A O 1
ATOM 710 N N . VAL A 1 88 ? 5.443 1.540 1.807 1.00 94.62 88 VAL A N 1
ATOM 711 C CA . VAL A 1 88 ? 6.392 1.866 2.868 1.00 94.62 88 VAL A CA 1
ATOM 712 C C . VAL A 1 88 ? 7.765 2.045 2.236 1.00 94.62 88 VAL A C 1
ATOM 714 O O . VAL A 1 88 ? 8.405 1.065 1.836 1.00 94.62 88 VAL A O 1
ATOM 717 N N . TYR A 1 89 ? 8.198 3.299 2.143 1.00 94.19 89 TYR A N 1
ATOM 718 C CA . TYR A 1 89 ? 9.477 3.691 1.563 1.00 94.19 89 TYR A CA 1
ATOM 719 C C . TYR A 1 89 ? 10.579 3.736 2.624 1.00 94.19 89 TYR A C 1
ATOM 721 O O . TYR A 1 89 ? 10.320 3.939 3.814 1.00 94.19 89 TYR A O 1
ATOM 729 N N . GLU A 1 90 ? 11.830 3.567 2.195 1.00 91.56 90 GLU A N 1
ATOM 730 C CA . GLU A 1 90 ? 12.991 3.900 3.032 1.00 91.56 90 GLU A CA 1
ATOM 731 C C . GLU A 1 90 ? 12.889 5.369 3.509 1.00 91.56 90 GLU A C 1
ATOM 733 O O . GLU A 1 90 ? 12.419 6.204 2.741 1.00 91.56 90 GL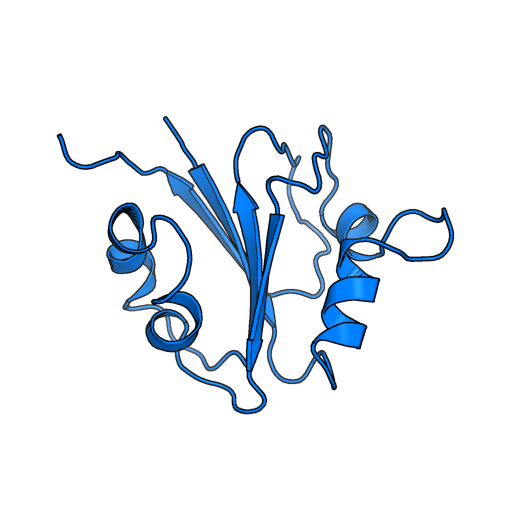U A O 1
ATOM 738 N N . PRO A 1 91 ? 13.283 5.704 4.757 1.00 92.81 91 PRO A N 1
ATOM 739 C CA . PRO A 1 91 ? 14.143 4.944 5.662 1.00 92.81 91 PRO A CA 1
ATOM 740 C C . PRO A 1 91 ? 13.401 3.992 6.615 1.00 92.81 91 PRO A C 1
ATOM 742 O O . PRO A 1 91 ? 14.025 3.489 7.554 1.00 92.81 91 PRO A O 1
ATOM 745 N N . ASN A 1 92 ? 12.103 3.735 6.412 1.00 92.25 92 ASN A N 1
ATOM 746 C CA . ASN A 1 92 ? 11.373 2.756 7.215 1.00 92.25 92 ASN A CA 1
ATOM 747 C C . ASN A 1 92 ? 12.019 1.365 7.143 1.00 92.25 92 ASN A C 1
ATOM 749 O O . ASN A 1 92 ? 12.468 0.921 6.084 1.00 92.25 92 ASN A O 1
ATOM 753 N N . GLN A 1 93 ? 12.040 0.664 8.276 1.00 89.94 93 GLN A N 1
ATOM 754 C CA . GLN A 1 93 ? 12.572 -0.695 8.383 1.00 89.94 93 GLN A CA 1
ATOM 755 C C . GLN A 1 93 ? 11.588 -1.591 9.126 1.00 89.94 93 GLN A C 1
ATOM 757 O O . GLN A 1 93 ? 10.977 -1.185 10.114 1.00 89.94 93 GLN A O 1
ATOM 762 N N . MET A 1 94 ? 11.458 -2.820 8.639 1.00 87.88 94 MET A N 1
ATOM 763 C CA . MET A 1 94 ? 10.534 -3.839 9.131 1.00 87.88 94 MET A CA 1
ATOM 764 C C . MET A 1 94 ? 11.320 -5.147 9.238 1.00 87.88 94 MET A C 1
ATOM 766 O O . MET A 1 94 ? 12.222 -5.367 8.428 1.00 87.88 94 MET A O 1
ATOM 770 N N . GLN A 1 95 ? 11.014 -5.995 10.221 1.00 79.62 95 GLN A N 1
ATOM 771 C CA . GLN A 1 95 ? 11.680 -7.298 10.340 1.00 79.62 95 GLN A CA 1
ATOM 772 C C . GLN A 1 95 ? 11.170 -8.257 9.264 1.00 79.62 95 GLN A C 1
ATOM 774 O O . GLN A 1 95 ? 11.846 -8.481 8.265 1.00 79.62 95 GLN A O 1
ATOM 779 N N . THR A 1 96 ? 9.948 -8.749 9.445 1.00 67.88 96 THR A N 1
ATOM 780 C CA . THR A 1 96 ? 9.196 -9.555 8.483 1.00 67.88 96 THR A CA 1
ATOM 781 C C . THR A 1 96 ? 7.721 -9.427 8.869 1.00 67.88 96 THR A C 1
ATOM 783 O O . THR A 1 96 ? 7.396 -9.654 10.035 1.00 67.88 96 THR A O 1
ATOM 786 N N . PRO A 1 97 ? 6.808 -9.078 7.949 1.00 68.12 97 PRO A N 1
ATOM 787 C CA . PRO A 1 97 ? 5.382 -9.053 8.254 1.00 68.12 97 PRO A CA 1
ATOM 788 C C . PRO A 1 97 ? 4.833 -10.489 8.331 1.00 68.12 97 PRO A C 1
ATOM 790 O O . PRO A 1 97 ? 4.251 -10.990 7.375 1.00 68.12 97 PRO A O 1
ATOM 793 N N . GLU A 1 98 ? 5.042 -11.177 9.455 1.00 57.88 98 GLU A N 1
ATOM 794 C CA . GLU A 1 98 ? 4.613 -12.577 9.651 1.00 57.88 98 GLU A CA 1
ATOM 795 C C . GLU A 1 98 ? 3.120 -12.716 9.995 1.00 57.88 98 GLU A C 1
ATOM 797 O O . GLU A 1 98 ? 2.553 -13.799 9.867 1.00 57.88 98 GLU A O 1
ATOM 802 N N . ALA A 1 99 ? 2.459 -11.621 10.386 1.00 65.62 99 ALA A N 1
ATOM 803 C CA . ALA A 1 99 ? 1.054 -11.617 10.800 1.00 65.62 99 ALA A CA 1
ATOM 804 C C . ALA A 1 99 ? 0.250 -10.451 10.203 1.00 65.62 99 ALA A C 1
ATOM 806 O O . ALA A 1 99 ? -0.768 -10.038 10.767 1.00 65.62 99 ALA A O 1
ATOM 807 N N . SER A 1 100 ? 0.693 -9.897 9.068 1.00 76.88 100 SER A N 1
ATOM 808 C CA . SER A 1 100 ? -0.076 -8.839 8.422 1.00 76.88 100 SER A CA 1
ATOM 809 C C . SER A 1 100 ? -1.390 -9.393 7.905 1.00 76.88 100 SER A C 1
ATOM 811 O O . SER A 1 100 ? -1.433 -10.357 7.147 1.00 76.88 100 SER A O 1
ATOM 813 N N . SER A 1 101 ? -2.482 -8.739 8.279 1.00 84.69 101 SER A N 1
ATOM 814 C CA . SER A 1 101 ? -3.791 -9.028 7.694 1.00 84.69 101 SER A CA 1
ATOM 815 C C . SER A 1 101 ? -3.969 -8.362 6.317 1.00 84.69 101 SER A C 1
ATOM 817 O O . SER A 1 101 ? -5.078 -8.268 5.793 1.00 84.69 101 SER A O 1
ATOM 819 N N . LEU A 1 102 ? -2.878 -7.842 5.749 1.00 92.56 102 LEU A N 1
ATOM 820 C CA . LEU A 1 102 ? -2.760 -7.346 4.385 1.00 92.56 102 LEU A CA 1
ATOM 821 C C . LEU A 1 102 ? -1.949 -8.335 3.553 1.00 92.56 102 LEU A C 1
ATOM 823 O O . LEU A 1 102 ? -1.071 -9.028 4.064 1.00 92.56 102 LEU A O 1
ATOM 827 N N . TYR A 1 103 ? -2.196 -8.348 2.249 1.00 93.31 103 TYR A N 1
ATOM 828 C CA . TYR A 1 103 ? -1.367 -9.104 1.326 1.00 93.31 103 TYR A CA 1
ATOM 829 C C . TYR A 1 103 ? -0.038 -8.374 1.119 1.00 93.31 103 TYR A C 1
ATOM 831 O O . TYR A 1 103 ? -0.004 -7.284 0.545 1.00 93.31 103 TYR A O 1
ATOM 839 N N . TYR A 1 104 ? 1.057 -8.961 1.600 1.00 93.25 104 TYR A N 1
ATOM 840 C CA . TYR A 1 104 ? 2.392 -8.411 1.401 1.00 93.25 104 TYR A CA 1
ATOM 841 C C . TYR A 1 104 ? 2.955 -8.844 0.045 1.00 93.25 104 TYR A C 1
ATOM 843 O O . TYR A 1 104 ? 3.229 -10.019 -0.186 1.00 93.25 104 TYR A O 1
ATOM 851 N N . VAL A 1 105 ? 3.150 -7.875 -0.848 1.00 92.31 105 VAL A N 1
ATOM 852 C CA . VAL A 1 105 ? 3.673 -8.102 -2.204 1.00 92.31 105 VAL A CA 1
ATOM 853 C C . VAL A 1 105 ? 5.176 -8.368 -2.184 1.00 92.31 105 VAL A C 1
ATOM 855 O O . VAL A 1 105 ? 5.687 -9.140 -2.994 1.00 92.31 105 VAL A O 1
ATOM 858 N N . GLY A 1 106 ? 5.892 -7.711 -1.272 1.00 91.31 106 GLY A N 1
ATOM 859 C CA . GLY A 1 106 ? 7.341 -7.803 -1.152 1.00 91.31 106 GLY A CA 1
ATOM 860 C C . GLY A 1 106 ? 8.042 -6.448 -1.153 1.00 91.31 106 GLY A C 1
ATOM 861 O O . GLY A 1 106 ? 7.426 -5.386 -1.286 1.00 91.31 106 GLY A O 1
ATOM 862 N N . ARG A 1 107 ? 9.371 -6.518 -1.024 1.00 92.81 107 ARG A N 1
ATOM 863 C CA . ARG A 1 107 ? 10.287 -5.378 -1.090 1.00 92.81 107 ARG A CA 1
ATOM 864 C C . ARG A 1 107 ? 10.800 -5.210 -2.516 1.00 92.81 107 ARG A C 1
ATOM 866 O O . ARG A 1 107 ? 11.594 -6.018 -2.998 1.00 92.81 107 ARG A O 1
ATOM 873 N N . LEU A 1 108 ? 10.389 -4.140 -3.182 1.00 93.12 108 LEU A N 1
ATOM 874 C CA . LEU A 1 108 ? 10.812 -3.817 -4.539 1.00 93.12 108 LEU A CA 1
ATOM 875 C C . LEU A 1 108 ? 11.943 -2.794 -4.498 1.00 93.12 108 LEU A C 1
ATOM 877 O O . LEU A 1 108 ? 11.734 -1.631 -4.173 1.00 93.12 108 LEU A O 1
ATOM 881 N N . VAL A 1 109 ? 13.150 -3.231 -4.851 1.00 92.31 109 VAL A N 1
ATOM 882 C CA . VAL A 1 109 ? 14.305 -2.340 -5.036 1.00 92.31 109 VAL A CA 1
ATOM 883 C C . VAL A 1 109 ? 14.234 -1.697 -6.420 1.00 92.31 109 VAL A C 1
ATOM 885 O O . VAL A 1 109 ? 13.981 -2.405 -7.404 1.00 92.31 109 VAL A O 1
ATOM 888 N N . TYR A 1 110 ? 14.497 -0.394 -6.514 1.00 88.88 110 TYR A N 1
ATOM 889 C CA . TYR A 1 110 ? 14.471 0.352 -7.772 1.00 88.88 110 TYR A CA 1
ATOM 890 C C . TYR A 1 110 ? 15.635 1.338 -7.918 1.00 88.88 110 TYR A C 1
ATOM 892 O O . TYR A 1 110 ? 16.459 1.511 -7.016 1.00 88.88 110 TYR A O 1
ATOM 900 N N . LYS A 1 111 ? 15.748 1.915 -9.115 1.00 85.69 111 LYS A N 1
ATOM 901 C CA . LYS A 1 111 ? 16.678 2.993 -9.457 1.00 85.69 111 LYS A CA 1
ATOM 902 C C . LYS A 1 111 ? 15.881 4.102 -10.120 1.00 85.69 111 LYS A C 1
ATOM 904 O O . LYS A 1 111 ? 14.969 3.796 -10.886 1.00 85.69 111 LYS A O 1
ATOM 909 N N . PHE A 1 112 ? 16.246 5.343 -9.834 1.00 82.75 112 PHE A N 1
ATOM 910 C CA . PHE A 1 112 ? 15.787 6.463 -10.638 1.00 82.75 112 PHE A CA 1
ATOM 911 C C . PHE A 1 112 ? 16.420 6.354 -12.031 1.00 82.75 112 PHE A C 1
ATOM 913 O O . PHE A 1 112 ? 17.578 5.930 -12.116 1.00 82.75 112 PHE A O 1
ATOM 920 N N . PRO A 1 113 ? 15.671 6.640 -13.107 1.00 75.12 113 PRO A N 1
ATOM 921 C CA . PRO A 1 113 ? 16.277 6.816 -14.418 1.00 75.12 113 PRO A CA 1
ATOM 922 C C . PRO A 1 113 ? 17.294 7.967 -14.350 1.00 75.12 113 PRO A C 1
ATOM 924 O O . PRO A 1 113 ? 17.025 8.972 -13.690 1.00 75.12 113 PRO A O 1
ATOM 927 N N . ASP A 1 114 ? 18.460 7.765 -14.971 1.00 68.12 114 ASP A N 1
ATOM 928 C CA . ASP A 1 114 ? 19.513 8.784 -15.105 1.00 68.12 114 ASP A CA 1
ATOM 929 C C . ASP A 1 114 ? 19.044 9.989 -15.942 1.00 68.12 114 ASP A C 1
ATOM 931 O O . ASP A 1 114 ? 18.253 9.781 -16.897 1.00 68.12 114 ASP A O 1
#

Secondary structure (DSSP, 8-state):
--EEEEEEESS--SSHHHHHHHHH-SSSSPPHHHHHHTEEE--GGGEEEEEEEEEE-HHHHHTTSTTHHHHGGGTTT----EEEEEEEETT-EES--SS-SSEEEEEEE-----

Radius of gyration: 13.53 Å; chains: 1; bounding box: 34×24×36 Å

pLDDT: mean 89.73, std 8.31, range [57.88, 97.75]

Sequence (114 aa):
MPAVNIFLAHQRFDSATALNRFVFSTNGQPARFLQEVGFTRFDPEHIQIVFNTKADSIYELLQDTPDFHCWGYKVRHMAGLYDAAILVYEPNQMQTPEASSLYYVGRLVYKFPD